Protein AF-A0A497J082-F1 (afdb_monomer)

Radius of gyration: 21.24 Å; Cα contacts (8 Å, |Δi|>4): 71; chains: 1; bounding box: 39×27×69 Å

Secondary structure (DSSP, 8-state):
----PPP---HHHHHHHHHHHHHHHHHHHHHHHHHHHHHHHIIIIISTT-SEEE-TTSS-EEEHHHHHHHHHHHHHHHHHHHHHHHH-

Nearest PDB structures (foldseek):
  3aei-assembly1_A  TM=5.701E-01  e=1.820E+00  Thermococcus sp. JCM 11816
  6nr8-assembly1_2  TM=6.071E-01  e=4.457E+00  Homo sapiens
  2zdi-assembly1_B-2  TM=5.678E-01  e=3.678E+00  Pyrococcus horikoshii
  6nr8-assembly1_6  TM=4.901E-01  e=9.008E+00  Homo sapiens

Sequence (88 aa):
MIEMRKPFIPLSFLKINIGAKRDFLIGFAVALILLGAGGFWDLAVIKQDWELYPLPFELVLLPRYIAGDLFFLLIVVGMFILLWVRTK

Solvent-accessible surface area (backbone atoms only — not comparable to full-atom values): 5010 Å² total; per-residue (Å²): 134,85,83,78,76,75,85,82,75,59,69,66,63,58,53,52,56,54,51,53,53,52,55,48,51,47,53,51,18,52,51,31,30,51,52,11,52,50,49,43,46,40,47,67,66,77,42,60,87,46,65,58,41,73,54,98,88,61,101,52,70,34,50,38,69,59,52,48,52,51,22,50,47,31,29,54,51,13,52,49,47,47,55,51,61,73,75,106

pLDDT: mean 82.48, std 13.79, range [44.97, 97.44]

Foldseek 3Di:
DDPPDDPDDDVVVVVVVVVVVLVVLLVQLVVLQCQLVVLVCCCVPVVVPDQWDDDPPDDDTDGSVVSNVSSVVSNVVSVVSVVVSVVD

Mean predicted aligned error: 9.68 Å

Structure (mmCIF, N/CA/C/O backbone):
data_AF-A0A497J082-F1
#
_entry.id   AF-A0A497J082-F1
#
loop_
_atom_site.group_PDB
_atom_site.id
_atom_site.type_symbol
_atom_site.label_atom_id
_atom_site.label_alt_id
_atom_site.label_comp_id
_atom_site.label_asym_id
_atom_site.label_entity_id
_atom_site.label_seq_id
_atom_site.pdbx_PDB_ins_code
_atom_site.Cartn_x
_atom_site.Cartn_y
_atom_site.Cartn_z
_atom_site.occupancy
_atom_site.B_iso_or_equiv
_atom_site.auth_seq_id
_atom_site.auth_comp_id
_atom_site.auth_asym_id
_atom_site.auth_atom_id
_atom_site.pdbx_PDB_model_num
ATOM 1 N N . MET A 1 1 ? -22.932 -19.739 52.887 1.00 44.97 1 MET A N 1
ATOM 2 C CA . MET A 1 1 ? -23.052 -19.527 51.428 1.00 44.97 1 MET A CA 1
ATOM 3 C C . MET A 1 1 ? -22.218 -18.313 51.071 1.00 44.97 1 MET A C 1
ATOM 5 O O . MET A 1 1 ? -22.479 -17.254 51.621 1.00 44.97 1 MET A O 1
ATOM 9 N N . ILE A 1 2 ? -21.180 -18.471 50.248 1.00 55.28 2 ILE A N 1
ATOM 10 C CA . ILE A 1 2 ? -20.368 -17.343 49.772 1.00 55.28 2 ILE A CA 1
ATOM 11 C C . ILE A 1 2 ? -20.988 -16.895 48.449 1.00 55.28 2 ILE A C 1
ATOM 13 O O . ILE A 1 2 ? -20.937 -17.634 47.467 1.00 55.28 2 ILE A O 1
ATOM 17 N N . GLU A 1 3 ? -21.616 -15.720 48.431 1.00 54.34 3 GLU A N 1
ATOM 18 C CA . GLU A 1 3 ? -22.056 -15.085 47.189 1.00 54.34 3 GLU A CA 1
ATOM 19 C C . GLU A 1 3 ? -20.822 -14.703 46.363 1.00 54.34 3 GLU A C 1
ATOM 21 O O . GLU A 1 3 ? -20.108 -13.747 46.669 1.00 54.34 3 GLU A O 1
ATOM 26 N N . MET A 1 4 ? -20.555 -15.456 45.296 1.00 54.44 4 MET A N 1
ATOM 27 C CA . MET A 1 4 ? -19.608 -15.030 44.272 1.00 54.44 4 MET A CA 1
ATOM 28 C C . MET A 1 4 ? -20.215 -13.839 43.523 1.00 54.44 4 MET A C 1
ATOM 30 O O . MET A 1 4 ? -21.053 -14.006 42.634 1.00 54.44 4 MET A O 1
ATOM 34 N N . ARG A 1 5 ? -19.798 -12.616 43.876 1.00 63.09 5 ARG A N 1
ATOM 35 C CA . ARG A 1 5 ? -20.082 -11.429 43.061 1.00 63.09 5 ARG A CA 1
ATOM 36 C C . ARG A 1 5 ? -19.499 -11.645 41.664 1.00 63.09 5 ARG A C 1
ATOM 38 O O . ARG A 1 5 ? -18.289 -11.801 41.515 1.00 63.09 5 ARG A O 1
ATOM 45 N N . LYS A 1 6 ? -20.359 -11.641 40.639 1.00 64.62 6 LYS A N 1
ATOM 46 C CA . LYS A 1 6 ? -19.928 -11.625 39.234 1.00 64.62 6 LYS A CA 1
ATOM 47 C C . LYS A 1 6 ? -18.990 -10.428 39.018 1.00 64.62 6 LYS A C 1
ATOM 49 O O . LYS A 1 6 ? -19.319 -9.338 39.493 1.00 64.62 6 LYS A O 1
ATOM 54 N N . PRO A 1 7 ? -17.857 -10.592 38.314 1.00 64.19 7 PRO A N 1
ATOM 55 C CA . PRO A 1 7 ? -16.979 -9.470 38.013 1.00 64.19 7 PRO A CA 1
ATOM 56 C C . PRO A 1 7 ? -17.753 -8.443 37.179 1.00 64.19 7 PRO A C 1
ATOM 58 O O . PRO A 1 7 ? -18.216 -8.735 36.075 1.00 64.19 7 PRO A O 1
ATOM 61 N N . PHE A 1 8 ? -17.936 -7.247 37.736 1.00 68.19 8 PHE A N 1
ATOM 62 C CA . PHE A 1 8 ? -18.579 -6.135 37.047 1.00 68.19 8 PHE A CA 1
ATOM 63 C C . PHE A 1 8 ? -17.546 -5.488 36.126 1.00 68.19 8 PHE A C 1
ATOM 65 O O . PHE A 1 8 ?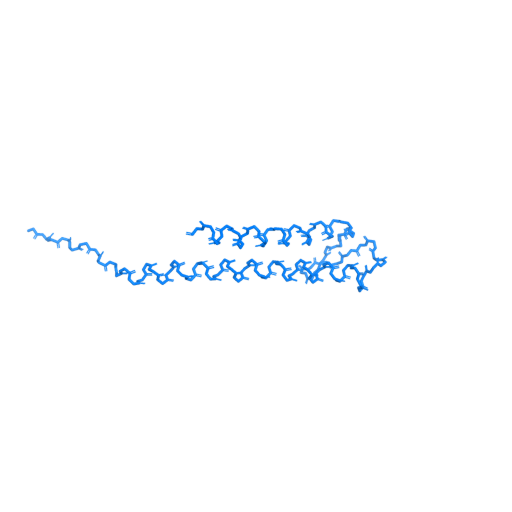 -16.704 -4.710 36.569 1.00 68.19 8 PHE A O 1
ATOM 72 N N . ILE A 1 9 ? -17.578 -5.846 34.844 1.00 67.19 9 ILE A N 1
ATOM 73 C CA . ILE A 1 9 ? -16.773 -5.171 33.826 1.00 67.19 9 ILE A CA 1
ATOM 74 C C . ILE A 1 9 ? -17.522 -3.887 33.446 1.00 67.19 9 ILE A C 1
ATOM 76 O O . ILE A 1 9 ? -18.648 -3.972 32.950 1.00 67.19 9 ILE A O 1
ATOM 80 N N . PRO A 1 10 ? -16.945 -2.694 33.666 1.00 68.31 10 PRO A N 1
ATOM 81 C CA . PRO A 1 10 ? -17.623 -1.454 33.333 1.00 68.31 10 PRO A CA 1
ATOM 82 C C . PRO A 1 10 ? -17.804 -1.340 31.812 1.00 68.31 10 PRO A C 1
ATOM 84 O O . PRO A 1 10 ? -16.859 -1.489 31.038 1.00 68.31 10 PRO A O 1
ATOM 87 N N . LEU A 1 11 ? -19.029 -1.032 31.377 1.00 63.88 11 LEU A N 1
ATOM 88 C CA . LEU A 1 11 ? -19.407 -0.847 29.965 1.00 63.88 11 LEU A CA 1
ATOM 89 C C . LEU A 1 11 ? -18.537 0.190 29.224 1.00 63.88 11 LEU A C 1
ATOM 91 O O . LEU A 1 11 ? -18.411 0.130 28.000 1.00 63.88 11 LEU A O 1
ATOM 95 N N . SER A 1 12 ? -17.906 1.116 29.952 1.00 62.03 12 SER A N 1
ATOM 96 C CA . SER A 1 12 ? -16.932 2.074 29.416 1.00 62.03 12 SER A CA 1
ATOM 97 C C . SER A 1 12 ? -15.684 1.390 28.850 1.00 62.03 12 SER A C 1
ATOM 99 O O . SER A 1 12 ? -15.248 1.748 27.759 1.00 62.03 12 SER A O 1
ATOM 101 N N . PHE A 1 13 ? -15.158 0.359 29.519 1.00 60.44 13 PHE A N 1
ATOM 102 C CA . PHE A 1 13 ? -14.009 -0.417 29.039 1.00 60.44 13 PHE A CA 1
ATOM 103 C C . PHE A 1 13 ? -14.330 -1.162 27.739 1.00 60.44 13 PHE A C 1
ATOM 105 O O . PHE A 1 13 ? -13.500 -1.219 26.830 1.00 60.44 13 PHE A O 1
ATOM 112 N N . LEU A 1 14 ? -15.555 -1.685 27.617 1.00 59.88 14 LEU A N 1
ATOM 113 C CA . LEU A 1 14 ? -16.010 -2.350 26.395 1.00 59.88 14 LEU A CA 1
ATOM 114 C C . LEU A 1 14 ? -16.115 -1.359 25.221 1.00 59.88 14 LEU A C 1
ATOM 116 O O . LEU A 1 14 ? -15.642 -1.658 24.126 1.00 59.88 14 LEU A O 1
ATOM 120 N N . LYS A 1 15 ? -16.679 -0.163 25.452 1.00 60.28 15 LYS A N 1
ATOM 121 C CA . LYS A 1 15 ? -16.807 0.891 24.427 1.00 60.28 15 LYS A CA 1
ATOM 122 C C . LYS A 1 15 ? -15.457 1.423 23.938 1.00 60.28 15 LYS A C 1
ATOM 124 O O . LYS A 1 15 ? -15.299 1.618 22.736 1.00 60.28 15 LYS A O 1
ATOM 129 N N . ILE A 1 16 ? -14.489 1.616 24.837 1.00 63.19 16 ILE A N 1
ATOM 130 C CA . ILE A 1 16 ? -13.138 2.091 24.485 1.00 63.19 16 ILE A CA 1
ATOM 131 C C . ILE A 1 16 ? -12.439 1.091 23.554 1.00 63.19 16 ILE A C 1
ATOM 133 O O . ILE A 1 16 ? -11.872 1.476 22.534 1.00 63.19 16 ILE A O 1
ATOM 137 N N . ASN A 1 17 ? -12.537 -0.204 23.861 1.00 64.75 17 ASN A N 1
ATOM 138 C CA . ASN A 1 17 ? -11.879 -1.252 23.083 1.00 64.75 17 ASN A CA 1
ATOM 139 C C . ASN A 1 17 ? -12.508 -1.422 21.682 1.00 64.75 17 ASN A C 1
ATOM 141 O O . ASN A 1 17 ? -11.816 -1.720 20.714 1.00 64.75 17 ASN A O 1
ATOM 145 N N . ILE A 1 18 ? -13.818 -1.183 21.545 1.00 68.50 18 ILE A N 1
ATOM 146 C CA . ILE A 1 18 ? -14.513 -1.210 20.246 1.00 68.50 18 ILE A CA 1
ATOM 147 C C . ILE A 1 18 ? -14.131 0.003 19.382 1.00 68.50 18 ILE A C 1
ATOM 149 O O . ILE A 1 18 ? -13.852 -0.168 18.196 1.00 68.50 18 ILE A O 1
ATOM 153 N N . GLY A 1 19 ? -14.064 1.204 19.971 1.00 72.94 19 GLY A N 1
ATOM 154 C CA . GLY A 1 19 ? -13.623 2.416 19.270 1.00 72.94 19 GLY A CA 1
ATOM 155 C C . GLY A 1 19 ? -12.184 2.304 18.759 1.00 72.94 19 GLY A C 1
ATOM 156 O O . GLY A 1 19 ? -11.935 2.498 17.572 1.00 72.94 19 GLY A O 1
ATOM 157 N N . ALA A 1 20 ? -11.261 1.853 19.615 1.00 79.94 20 ALA A N 1
ATOM 158 C CA . ALA A 1 20 ? -9.852 1.678 19.256 1.00 79.94 20 ALA A CA 1
ATOM 159 C C . ALA A 1 20 ? -9.641 0.677 18.104 1.00 79.94 20 ALA A C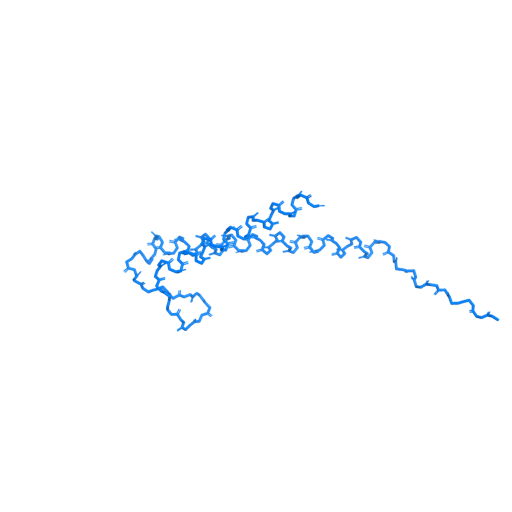 1
ATOM 161 O O . ALA A 1 20 ? -8.813 0.910 17.226 1.00 79.94 20 ALA A O 1
ATOM 162 N N . LYS A 1 21 ? -10.413 -0.419 18.063 1.00 82.12 21 LYS A N 1
ATOM 163 C CA . LYS A 1 21 ? -10.360 -1.395 16.958 1.00 82.12 21 LYS A CA 1
ATOM 164 C C . LYS A 1 21 ? -10.818 -0.795 15.633 1.00 82.12 21 LYS A C 1
ATOM 166 O O . LYS A 1 21 ? -10.225 -1.088 14.597 1.00 82.12 21 LYS A O 1
ATOM 171 N N . ARG A 1 22 ? -11.863 0.035 15.662 1.00 86.38 22 ARG A N 1
ATOM 172 C CA . ARG A 1 22 ? -12.366 0.719 14.467 1.00 86.38 22 ARG A CA 1
ATOM 173 C C . ARG A 1 22 ? -11.334 1.705 13.931 1.00 86.38 22 ARG A C 1
ATOM 175 O O . ARG A 1 22 ? -11.028 1.677 12.744 1.00 86.38 22 ARG A O 1
ATOM 182 N N . ASP A 1 23 ? -10.776 2.530 14.807 1.00 88.88 23 ASP A N 1
ATOM 183 C CA . ASP A 1 23 ? -9.826 3.568 14.412 1.00 88.88 23 ASP A CA 1
ATOM 184 C C . ASP A 1 23 ? -8.499 2.953 13.929 1.00 88.88 23 ASP A C 1
ATOM 186 O O . ASP A 1 23 ? -7.926 3.420 12.944 1.00 88.88 23 ASP A O 1
ATOM 190 N N . PHE A 1 24 ? -8.072 1.832 14.524 1.00 91.75 24 PHE A N 1
ATOM 191 C CA . PHE A 1 24 ? -6.959 1.028 14.013 1.00 91.75 24 PHE A CA 1
ATOM 192 C C . PHE A 1 24 ? -7.227 0.491 12.600 1.00 91.75 24 PHE A C 1
ATOM 194 O O . PHE A 1 24 ? -6.368 0.622 11.733 1.00 91.75 24 PHE A O 1
ATOM 201 N N . LEU A 1 25 ? -8.411 -0.081 12.341 1.00 92.81 25 LEU A N 1
ATOM 202 C CA . LEU A 1 25 ? -8.769 -0.594 11.011 1.00 92.81 25 LEU A CA 1
ATOM 203 C C . LEU A 1 25 ? -8.786 0.510 9.952 1.00 92.81 25 LEU A C 1
ATOM 205 O O . LEU A 1 25 ? -8.331 0.285 8.834 1.00 92.81 25 LEU A O 1
ATOM 209 N N . ILE A 1 26 ? -9.272 1.701 10.308 1.00 94.75 26 ILE A N 1
ATOM 210 C CA . ILE A 1 26 ? -9.242 2.870 9.423 1.00 94.75 26 ILE A CA 1
ATOM 211 C C . ILE A 1 26 ?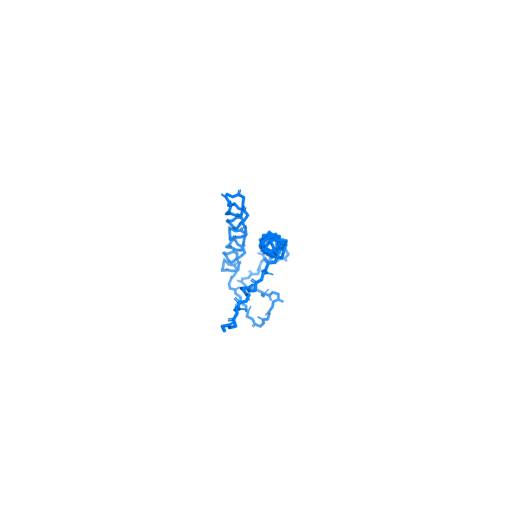 -7.792 3.275 9.139 1.00 94.75 26 ILE A C 1
ATOM 213 O O . ILE A 1 26 ? -7.422 3.419 7.977 1.00 94.75 26 ILE A O 1
ATOM 217 N N . GLY A 1 27 ? -6.960 3.412 10.176 1.00 93.56 27 GLY A N 1
ATOM 218 C CA . GLY A 1 27 ? -5.546 3.759 10.016 1.00 93.56 27 GLY A CA 1
ATOM 219 C C . GLY A 1 27 ? -4.783 2.741 9.164 1.00 93.56 27 GLY A C 1
ATOM 220 O O . GLY A 1 27 ? -4.049 3.121 8.253 1.00 93.56 27 GLY A O 1
ATOM 221 N N . PHE A 1 28 ? -5.017 1.449 9.397 1.00 95.19 28 PHE A N 1
ATOM 222 C CA . PHE A 1 28 ? -4.443 0.365 8.604 1.00 95.19 28 PHE A CA 1
ATOM 223 C C . PHE A 1 28 ? -4.889 0.432 7.138 1.00 95.19 28 PHE A C 1
ATOM 225 O O . PHE A 1 28 ? -4.058 0.354 6.237 1.00 95.19 28 PHE A O 1
ATOM 232 N N . ALA A 1 29 ? -6.180 0.653 6.885 1.00 96.38 29 ALA A N 1
ATOM 233 C CA . ALA A 1 29 ? -6.708 0.781 5.532 1.00 96.38 29 ALA A CA 1
ATOM 234 C C . ALA A 1 29 ? -6.111 1.974 4.772 1.00 96.38 29 ALA A C 1
ATOM 236 O O . ALA A 1 29 ? -5.745 1.843 3.604 1.00 96.38 29 ALA A O 1
ATOM 237 N N . VAL A 1 30 ? -5.961 3.121 5.441 1.00 97.00 30 VAL A N 1
ATOM 238 C CA . VAL A 1 30 ? -5.300 4.302 4.869 1.00 97.00 30 VAL A CA 1
ATOM 239 C C . VAL A 1 30 ? -3.832 4.004 4.559 1.00 97.00 30 VAL A C 1
ATOM 241 O O . VAL A 1 30 ? -3.367 4.349 3.475 1.00 97.00 30 VAL A O 1
ATOM 244 N N . ALA A 1 31 ? -3.114 3.317 5.452 1.00 95.88 31 ALA A N 1
ATOM 245 C CA . ALA A 1 31 ? -1.726 2.928 5.213 1.00 95.88 31 ALA A CA 1
ATOM 246 C C . ALA A 1 31 ? -1.579 2.026 3.975 1.00 95.88 31 ALA A C 1
ATOM 248 O O . ALA A 1 31 ? -0.682 2.257 3.167 1.00 95.88 31 ALA A O 1
ATOM 249 N N . LEU A 1 32 ? -2.482 1.056 3.777 1.00 96.19 32 LEU A N 1
ATOM 250 C CA . LEU A 1 32 ? -2.492 0.203 2.581 1.00 96.19 32 LEU A CA 1
ATOM 251 C C . LEU A 1 32 ? -2.710 1.009 1.294 1.00 96.19 32 LEU A C 1
ATOM 253 O O . LEU A 1 32 ? -1.995 0.802 0.314 1.00 96.19 32 LEU A O 1
ATOM 257 N N . ILE A 1 33 ? -3.664 1.945 1.304 1.00 97.12 33 ILE A N 1
ATOM 258 C CA . ILE A 1 33 ? -3.952 2.801 0.145 1.00 97.12 33 ILE A CA 1
ATOM 259 C C . ILE A 1 33 ? -2.747 3.683 -0.181 1.00 97.12 33 ILE A C 1
ATOM 261 O O . ILE A 1 33 ? -2.358 3.766 -1.342 1.00 97.12 33 ILE A O 1
ATOM 265 N N . LEU A 1 34 ? -2.138 4.318 0.824 1.00 96.25 34 LEU A N 1
ATOM 266 C CA . LEU A 1 34 ? -0.966 5.172 0.621 1.00 96.25 34 LEU A CA 1
ATOM 267 C C . LEU A 1 34 ? 0.244 4.371 0.133 1.00 96.25 34 L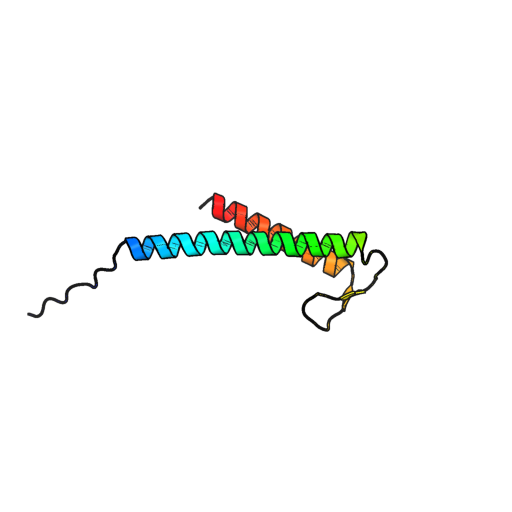EU A C 1
ATOM 269 O O . LEU A 1 34 ? 0.939 4.825 -0.773 1.00 96.2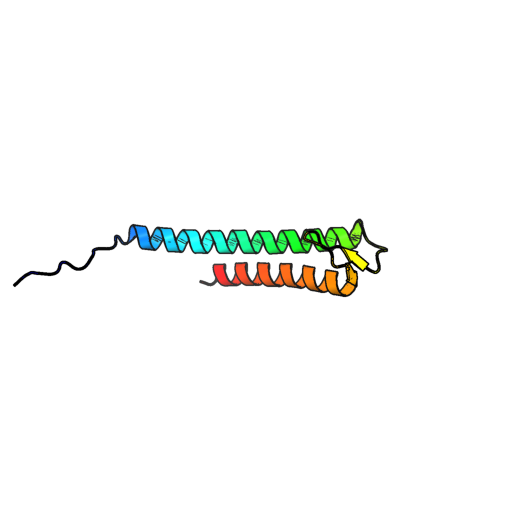5 34 LEU A O 1
ATOM 273 N N . LEU A 1 35 ? 0.471 3.174 0.682 1.00 93.62 35 LEU A N 1
ATOM 274 C CA . LEU A 1 35 ? 1.553 2.295 0.245 1.00 93.62 35 LEU A CA 1
ATOM 275 C C . LEU A 1 35 ? 1.348 1.832 -1.203 1.00 93.62 35 LEU A C 1
ATOM 277 O O . LEU A 1 35 ? 2.280 1.895 -1.999 1.00 93.62 35 LEU A O 1
ATOM 281 N N . GLY A 1 36 ? 0.133 1.411 -1.562 1.00 93.88 36 GLY A N 1
ATOM 282 C CA . GLY A 1 36 ? -0.186 1.004 -2.928 1.00 93.88 36 GLY A CA 1
ATOM 283 C C . GLY A 1 36 ? -0.120 2.168 -3.921 1.00 93.88 36 GLY A C 1
ATOM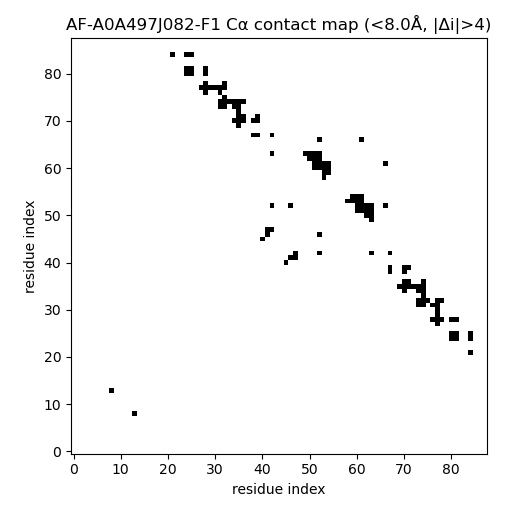 284 O O . GLY A 1 36 ? 0.492 2.041 -4.976 1.00 93.88 36 GLY A O 1
ATOM 285 N N . ALA A 1 37 ? -0.669 3.336 -3.578 1.00 94.31 37 ALA A N 1
ATOM 286 C CA . ALA A 1 37 ? -0.604 4.520 -4.437 1.00 94.31 37 ALA A CA 1
ATOM 287 C C . ALA A 1 37 ? 0.839 5.021 -4.616 1.00 94.31 37 ALA A C 1
ATOM 289 O O . ALA A 1 37 ? 1.243 5.351 -5.730 1.00 94.31 37 ALA A O 1
ATOM 290 N N . GLY A 1 38 ? 1.629 5.028 -3.538 1.00 92.44 38 GLY A N 1
ATOM 291 C CA . GLY A 1 38 ? 3.050 5.370 -3.579 1.00 92.44 38 GLY A CA 1
ATOM 292 C C . GLY A 1 38 ? 3.863 4.385 -4.419 1.00 92.44 38 GLY A C 1
ATOM 293 O O . GLY A 1 38 ? 4.670 4.810 -5.243 1.00 92.44 38 GLY A O 1
ATOM 294 N N . GLY A 1 39 ? 3.605 3.083 -4.278 1.00 89.69 39 GLY A N 1
ATOM 295 C CA . GLY A 1 39 ? 4.233 2.047 -5.099 1.00 89.69 39 GLY A CA 1
ATOM 296 C C . GLY A 1 39 ? 3.886 2.169 -6.584 1.00 89.69 39 GLY A C 1
ATOM 297 O O . GLY A 1 39 ? 4.764 2.073 -7.441 1.00 89.69 39 GLY A O 1
ATOM 298 N N . PHE A 1 40 ? 2.626 2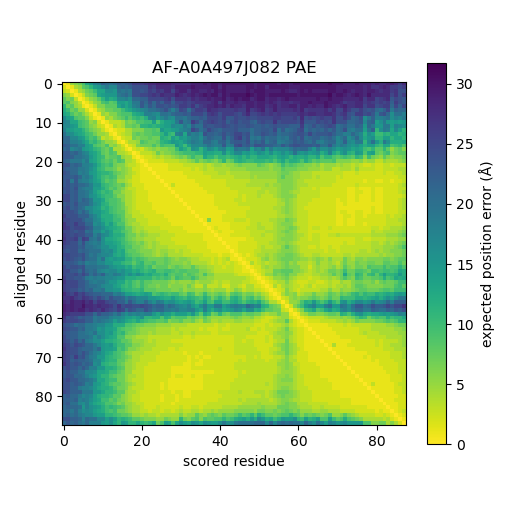.478 -6.903 1.00 90.12 40 PHE A N 1
ATOM 299 C CA . PHE A 1 40 ? 2.212 2.768 -8.274 1.00 90.12 40 PHE A CA 1
ATOM 300 C C . PHE A 1 40 ? 2.888 4.002 -8.848 1.00 90.12 40 PHE A C 1
ATOM 302 O O . PHE A 1 40 ? 3.346 3.959 -9.985 1.00 90.12 40 PHE A O 1
ATOM 309 N N . TRP A 1 41 ? 2.955 5.089 -8.081 1.00 90.38 41 TRP A N 1
ATOM 310 C CA . TRP A 1 41 ? 3.656 6.298 -8.499 1.00 90.38 41 TRP A CA 1
ATOM 311 C C . TRP A 1 41 ? 5.131 6.009 -8.786 1.00 90.38 41 TRP A C 1
ATOM 313 O O . TRP A 1 41 ? 5.655 6.411 -9.822 1.00 90.38 41 TRP A O 1
ATOM 323 N N . ASP A 1 42 ? 5.793 5.252 -7.913 1.00 88.81 42 ASP A N 1
ATOM 324 C CA . ASP A 1 42 ? 7.188 4.863 -8.101 1.00 88.81 42 ASP A CA 1
ATOM 325 C C . ASP A 1 42 ? 7.367 4.002 -9.367 1.00 88.81 42 ASP A C 1
ATOM 327 O O . ASP A 1 42 ? 8.260 4.277 -10.164 1.00 88.81 42 ASP A O 1
ATOM 331 N N . LEU A 1 43 ? 6.466 3.050 -9.642 1.00 88.12 43 LEU A N 1
ATOM 332 C CA . LEU A 1 43 ? 6.449 2.268 -10.890 1.00 88.12 43 LEU A CA 1
ATOM 333 C C . LEU A 1 43 ? 6.111 3.075 -12.150 1.00 88.12 43 LEU A C 1
ATOM 335 O O . LEU A 1 43 ? 6.533 2.723 -13.258 1.00 88.12 43 LEU A O 1
ATOM 339 N N . ALA A 1 44 ? 5.285 4.104 -11.998 1.00 87.19 44 ALA A N 1
ATOM 340 C CA . ALA A 1 44 ? 4.756 4.893 -13.096 1.00 87.19 44 ALA A CA 1
ATOM 341 C C . ALA A 1 44 ? 5.605 6.119 -13.410 1.00 87.19 44 ALA A C 1
ATOM 343 O O . ALA A 1 44 ? 5.422 6.664 -14.489 1.00 87.19 44 ALA A O 1
ATOM 344 N N . VAL A 1 45 ? 6.489 6.567 -12.513 1.00 87.38 45 VAL A N 1
ATOM 345 C CA . VAL A 1 45 ? 7.247 7.821 -12.675 1.00 87.38 45 VAL A CA 1
ATOM 346 C C . VAL A 1 45 ? 8.740 7.638 -12.430 1.00 87.38 45 VAL A C 1
ATOM 348 O O . VAL A 1 45 ? 9.544 8.123 -13.216 1.00 87.38 45 VAL A O 1
ATOM 351 N N . ILE A 1 46 ? 9.132 6.939 -11.366 1.00 83.81 46 ILE A N 1
ATOM 352 C CA . ILE A 1 46 ? 10.542 6.866 -10.951 1.00 83.81 46 ILE A CA 1
ATOM 353 C C . ILE A 1 46 ? 11.249 5.670 -11.608 1.00 83.81 46 ILE A C 1
ATOM 355 O O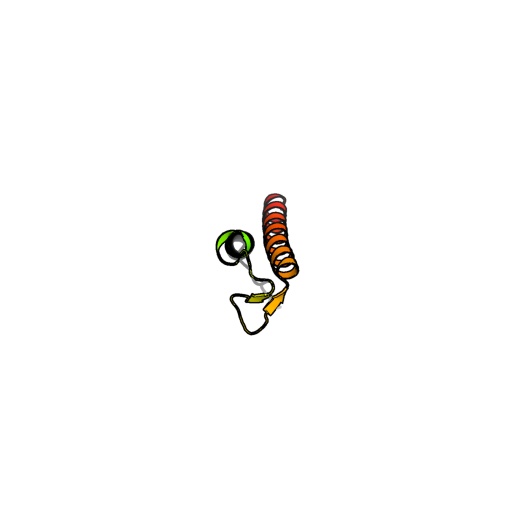 . ILE A 1 46 ? 12.395 5.777 -12.033 1.00 83.81 46 ILE A O 1
ATOM 359 N N . LYS A 1 47 ? 10.563 4.527 -11.711 1.00 84.75 47 LYS A N 1
ATOM 360 C CA . LYS A 1 47 ? 11.084 3.243 -12.209 1.00 84.75 47 LYS A CA 1
ATOM 361 C C . LYS A 1 47 ? 10.332 2.771 -13.457 1.00 84.75 47 L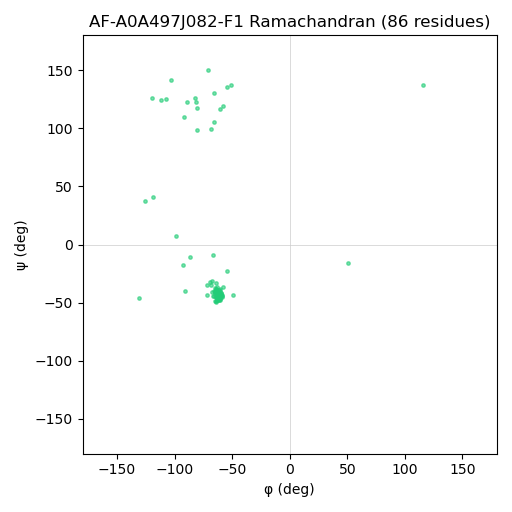YS A C 1
ATOM 363 O O . LYS A 1 47 ? 10.021 1.591 -13.604 1.00 84.75 47 LYS A O 1
ATOM 368 N N . GLN A 1 48 ? 10.025 3.710 -14.353 1.00 80.94 48 GLN A N 1
ATOM 369 C CA . GLN A 1 48 ? 9.227 3.472 -15.561 1.00 80.94 48 GLN A CA 1
ATOM 370 C C . GLN A 1 48 ? 9.814 2.406 -16.490 1.00 80.94 48 GLN A C 1
ATOM 372 O O . GLN A 1 48 ? 9.052 1.635 -17.065 1.00 80.94 48 GLN A O 1
ATOM 377 N N . ASP A 1 49 ? 11.137 2.338 -16.613 1.00 85.94 49 ASP A N 1
ATOM 378 C CA . ASP A 1 49 ? 11.812 1.428 -17.550 1.00 85.94 49 ASP A CA 1
ATOM 379 C C . ASP A 1 49 ? 12.322 0.144 -16.882 1.00 85.94 49 ASP A C 1
ATOM 381 O O . ASP A 1 49 ? 13.050 -0.641 -17.484 1.00 85.94 49 ASP A O 1
ATOM 385 N N . TRP A 1 50 ? 11.974 -0.081 -15.612 1.00 84.19 50 TRP A N 1
ATOM 386 C CA . TRP A 1 50 ? 12.469 -1.234 -14.868 1.00 84.19 50 TRP A CA 1
ATOM 387 C C . TRP A 1 50 ? 11.636 -2.469 -15.212 1.00 84.19 50 TRP A C 1
ATOM 389 O O . TRP A 1 50 ? 10.425 -2.492 -14.996 1.00 84.19 50 TRP A O 1
ATOM 399 N N . GLU A 1 51 ? 12.282 -3.526 -15.703 1.00 83.75 51 GLU A N 1
ATOM 400 C CA . GLU A 1 51 ? 11.634 -4.835 -15.884 1.00 83.75 51 GLU A CA 1
ATOM 401 C C . GLU A 1 51 ? 11.383 -5.533 -14.541 1.00 83.75 51 GLU A C 1
ATOM 403 O O . GLU A 1 51 ? 10.370 -6.211 -14.348 1.00 83.75 51 GLU A O 1
ATOM 408 N N . LEU A 1 52 ? 12.305 -5.323 -13.599 1.00 85.31 52 LEU A N 1
ATOM 409 C CA . LEU A 1 52 ? 12.299 -5.876 -12.255 1.00 85.31 52 LEU A CA 1
ATOM 410 C C . LEU A 1 52 ? 12.262 -4.745 -11.233 1.00 85.31 52 LEU A C 1
ATOM 412 O O . LEU A 1 52 ? 13.113 -3.864 -11.251 1.00 85.31 52 LEU A O 1
ATOM 416 N N . TYR A 1 53 ? 11.300 -4.788 -10.323 1.00 82.94 53 TYR A N 1
ATOM 417 C CA . TYR A 1 53 ? 11.055 -3.782 -9.304 1.00 82.94 53 TYR A CA 1
ATOM 418 C C . TYR A 1 53 ? 11.461 -4.296 -7.909 1.00 82.94 53 TYR A C 1
ATOM 420 O O . TYR A 1 53 ? 10.969 -5.349 -7.486 1.00 82.94 53 TYR A O 1
ATOM 428 N N . PRO A 1 54 ? 12.330 -3.580 -7.169 1.00 83.50 54 PRO A N 1
ATOM 429 C CA . PRO A 1 54 ? 12.680 -3.923 -5.795 1.00 83.50 54 PRO A CA 1
ATOM 430 C C . PRO A 1 54 ? 11.619 -3.402 -4.824 1.00 83.50 54 PRO A C 1
ATOM 432 O O . PRO A 1 54 ? 11.322 -2.207 -4.793 1.00 83.50 54 PRO A O 1
ATOM 435 N N . LEU A 1 55 ? 11.074 -4.284 -3.990 1.00 77.75 55 LEU A N 1
ATOM 436 C CA . LEU A 1 55 ? 10.176 -3.862 -2.917 1.00 77.75 55 LEU A CA 1
ATOM 437 C C . LEU A 1 55 ? 10.935 -3.124 -1.795 1.00 77.75 55 LEU A C 1
ATOM 439 O O . LEU A 1 55 ? 12.094 -3.442 -1.521 1.00 77.75 55 LEU A O 1
ATOM 443 N N . PRO A 1 56 ? 10.274 -2.187 -1.087 1.00 65.25 56 PRO A N 1
ATOM 444 C CA . PRO A 1 56 ? 10.893 -1.405 -0.012 1.00 65.25 56 PRO A CA 1
ATOM 445 C C . PRO A 1 56 ? 11.293 -2.216 1.238 1.00 65.25 56 PRO A C 1
ATOM 447 O O . PRO A 1 56 ? 11.974 -1.667 2.099 1.00 65.25 56 PRO A O 1
ATOM 450 N N . PHE A 1 57 ? 10.905 -3.496 1.351 1.00 62.78 57 PHE A N 1
ATOM 451 C CA . PHE A 1 57 ? 11.110 -4.335 2.547 1.00 62.78 57 PHE A CA 1
ATOM 452 C C . PHE A 1 57 ? 11.844 -5.668 2.281 1.00 62.78 57 PHE A C 1
ATOM 454 O O . PHE A 1 57 ? 11.520 -6.657 2.923 1.00 62.78 57 PHE A O 1
ATOM 461 N N . GLU A 1 58 ? 12.836 -5.678 1.379 1.00 58.19 58 GLU A N 1
ATOM 462 C CA . GLU A 1 58 ? 13.933 -6.676 1.251 1.00 58.19 58 GLU A CA 1
ATOM 463 C C . GLU A 1 58 ? 13.993 -7.539 -0.030 1.00 58.19 58 GLU A C 1
ATOM 465 O O . GLU A 1 58 ? 12.999 -8.086 -0.501 1.00 58.19 58 GLU A O 1
ATOM 470 N N . LEU A 1 59 ? 15.247 -7.675 -0.510 1.00 60.53 59 LEU A N 1
ATOM 471 C CA . LEU A 1 59 ? 15.949 -8.754 -1.247 1.00 60.53 59 LEU A CA 1
ATOM 472 C C . LEU A 1 59 ? 15.343 -9.377 -2.514 1.00 60.53 59 LEU A C 1
ATOM 474 O O . LEU A 1 59 ? 16.076 -10.024 -3.264 1.00 60.53 59 LEU A O 1
ATOM 478 N N . VAL A 1 60 ? 14.055 -9.193 -2.780 1.00 67.56 60 VAL A N 1
ATOM 479 C CA . VAL A 1 60 ? 13.351 -9.846 -3.883 1.00 67.56 60 VAL A CA 1
ATOM 480 C C . VAL A 1 60 ? 12.965 -8.816 -4.933 1.00 67.56 60 VAL A C 1
ATOM 482 O O . VAL A 1 60 ? 12.286 -7.823 -4.669 1.00 67.56 60 VAL A O 1
ATOM 485 N N . LEU A 1 61 ? 13.418 -9.088 -6.150 1.00 82.94 61 LEU A N 1
ATOM 486 C CA . LEU A 1 61 ? 13.037 -8.365 -7.347 1.00 82.94 61 LEU A CA 1
ATOM 487 C C . LEU A 1 61 ? 11.797 -9.029 -7.937 1.00 82.94 61 LEU A C 1
ATOM 489 O O . LEU A 1 61 ? 11.814 -10.221 -8.246 1.00 82.94 61 LEU A O 1
ATOM 493 N N . LEU A 1 62 ? 10.725 -8.261 -8.095 1.00 85.69 62 LEU A N 1
ATOM 494 C CA . LEU A 1 62 ? 9.500 -8.735 -8.730 1.00 85.69 62 LEU A CA 1
ATOM 495 C C . LEU A 1 62 ? 9.412 -8.199 -10.155 1.00 85.69 62 LEU A C 1
ATOM 497 O O . LEU A 1 62 ? 9.731 -7.033 -10.376 1.00 85.69 62 LEU A O 1
ATOM 501 N N . PRO A 1 63 ? 8.921 -8.987 -11.122 1.00 89.81 63 PRO A N 1
ATOM 502 C CA . PRO A 1 63 ? 8.519 -8.445 -12.409 1.00 89.81 63 PRO A CA 1
ATOM 503 C C . PRO A 1 63 ? 7.570 -7.261 -12.223 1.00 89.81 63 PRO A C 1
ATOM 505 O O . PRO A 1 63 ? 6.649 -7.311 -11.403 1.00 89.81 63 PRO A O 1
ATOM 508 N N . ARG A 1 64 ? 7.782 -6.199 -13.001 1.00 88.31 64 ARG A N 1
ATOM 509 C CA . ARG A 1 64 ? 7.044 -4.934 -12.891 1.00 88.31 64 ARG A CA 1
ATOM 510 C C . ARG A 1 64 ? 5.527 -5.104 -12.847 1.00 88.31 64 ARG A C 1
ATOM 512 O O . ARG A 1 64 ? 4.868 -4.449 -12.045 1.00 88.31 64 ARG A O 1
ATOM 519 N N . TYR A 1 65 ? 4.978 -5.972 -13.693 1.00 87.94 65 TYR A N 1
ATOM 520 C CA . TYR A 1 65 ? 3.536 -6.211 -13.737 1.00 87.94 65 TYR A CA 1
ATOM 521 C C . TYR A 1 65 ? 3.022 -6.840 -12.431 1.00 87.94 65 TYR A C 1
ATOM 523 O O . TYR A 1 65 ? 1.992 -6.413 -11.927 1.00 87.94 65 TYR A O 1
ATOM 531 N N . ILE A 1 66 ? 3.791 -7.748 -11.815 1.00 90.75 66 ILE A N 1
ATOM 532 C CA . ILE A 1 66 ? 3.447 -8.361 -10.522 1.00 90.75 66 ILE A CA 1
ATOM 533 C C . ILE A 1 66 ? 3.510 -7.325 -9.397 1.00 90.75 66 ILE A C 1
ATOM 535 O O . ILE A 1 66 ? 2.643 -7.297 -8.527 1.00 90.75 66 ILE A O 1
ATOM 539 N N . ALA A 1 67 ? 4.518 -6.448 -9.413 1.00 90.19 67 ALA A N 1
ATOM 540 C CA . ALA A 1 67 ? 4.595 -5.346 -8.458 1.00 90.19 67 ALA A CA 1
ATOM 541 C C . ALA A 1 67 ? 3.401 -4.381 -8.615 1.00 90.19 67 ALA A C 1
ATOM 543 O O . ALA A 1 67 ? 2.813 -3.969 -7.616 1.00 90.19 67 ALA A O 1
ATOM 544 N N . GLY A 1 68 ? 2.991 -4.084 -9.853 1.00 90.12 68 GLY A N 1
ATOM 545 C CA . GLY A 1 68 ? 1.790 -3.297 -10.145 1.00 90.12 68 GLY A CA 1
ATOM 546 C C . GLY A 1 68 ? 0.512 -3.943 -9.604 1.00 90.12 68 GLY A C 1
ATOM 547 O O . GLY A 1 68 ? -0.259 -3.283 -8.906 1.00 90.12 68 GLY A O 1
ATOM 548 N N . ASP A 1 69 ? 0.322 -5.241 -9.847 1.00 92.75 69 ASP A N 1
ATOM 549 C CA . ASP A 1 69 ? -0.823 -6.001 -9.333 1.00 92.75 69 ASP A CA 1
ATOM 550 C C . ASP A 1 69 ? -0.860 -6.007 -7.800 1.00 92.75 69 ASP A C 1
ATOM 552 O O . ASP A 1 69 ? -1.922 -5.843 -7.194 1.00 92.75 69 ASP A O 1
ATOM 556 N N . LEU A 1 70 ? 0.304 -6.132 -7.154 1.00 92.25 70 LEU A N 1
ATOM 557 C CA . LEU A 1 70 ? 0.423 -6.071 -5.700 1.00 92.25 70 LEU A CA 1
ATOM 558 C C . LEU A 1 70 ? -0.009 -4.700 -5.161 1.00 92.25 70 LEU A C 1
ATOM 560 O O . LEU A 1 70 ? -0.800 -4.632 -4.220 1.00 92.25 70 LEU A O 1
ATOM 564 N N . PHE A 1 71 ? 0.466 -3.605 -5.759 1.00 93.56 71 PHE A N 1
ATOM 565 C CA . PHE A 1 71 ? 0.075 -2.256 -5.346 1.00 93.56 71 PHE A CA 1
ATOM 566 C C . PHE A 1 71 ? -1.414 -1.987 -5.565 1.00 93.56 71 PHE A C 1
ATOM 568 O O . PHE A 1 71 ? -2.061 -1.385 -4.704 1.00 93.56 71 PHE A O 1
ATOM 575 N N . PHE A 1 72 ? -1.984 -2.488 -6.662 1.00 94.25 72 PHE A N 1
ATOM 576 C CA . PHE A 1 72 ? -3.423 -2.423 -6.906 1.00 94.25 72 PHE A CA 1
ATOM 577 C C . PHE A 1 72 ? -4.212 -3.170 -5.845 1.00 94.25 72 PHE A C 1
ATOM 579 O O . PHE A 1 72 ? -5.162 -2.627 -5.278 1.00 94.25 72 PHE A O 1
ATOM 586 N N . LEU A 1 73 ? -3.777 -4.384 -5.520 1.00 95.38 73 LEU A N 1
ATOM 587 C CA . LEU A 1 73 ? -4.402 -5.200 -4.495 1.00 95.38 73 LEU A CA 1
ATOM 588 C C . LEU A 1 73 ? -4.383 -4.500 -3.129 1.00 95.38 73 LEU A C 1
ATOM 590 O O . LEU A 1 73 ? -5.410 -4.486 -2.453 1.00 95.38 73 LEU A O 1
ATOM 594 N N . LEU A 1 74 ? -3.278 -3.851 -2.746 1.00 95.38 74 LEU A N 1
ATOM 595 C CA . LEU A 1 74 ? -3.205 -3.074 -1.500 1.00 95.38 74 LEU A CA 1
ATOM 596 C C . LEU A 1 74 ? -4.253 -1.951 -1.457 1.00 95.38 74 LEU A C 1
ATOM 598 O O . LEU A 1 74 ? -4.945 -1.798 -0.447 1.00 95.38 74 LEU A O 1
ATOM 602 N N . ILE A 1 75 ? -4.420 -1.205 -2.555 1.00 96.94 75 ILE A N 1
ATOM 603 C CA . ILE A 1 75 ? -5.425 -0.134 -2.647 1.00 96.94 75 ILE A CA 1
ATOM 604 C C . ILE A 1 75 ? -6.837 -0.713 -2.534 1.00 96.94 75 ILE A C 1
ATOM 606 O O . ILE A 1 75 ? -7.638 -0.221 -1.737 1.00 96.94 75 ILE A O 1
ATOM 610 N N . VAL A 1 76 ? -7.142 -1.766 -3.297 1.00 97.44 76 VAL A N 1
ATOM 611 C CA . VAL A 1 76 ? -8.467 -2.405 -3.300 1.00 97.44 76 VAL A CA 1
ATOM 612 C C . VAL A 1 76 ? -8.812 -2.954 -1.917 1.00 97.44 76 VAL A C 1
ATOM 614 O O . VAL A 1 76 ? -9.920 -2.728 -1.431 1.00 97.44 76 VAL A O 1
ATOM 617 N N . VAL A 1 77 ? -7.865 -3.617 -1.247 1.00 97.06 77 VAL A N 1
ATOM 618 C CA . VAL A 1 77 ? -8.053 -4.138 0.114 1.00 97.06 77 VAL A CA 1
ATOM 619 C C . VAL A 1 77 ? -8.276 -2.998 1.107 1.00 97.06 77 VAL A C 1
ATOM 621 O O . VAL A 1 77 ? -9.212 -3.064 1.904 1.00 97.06 77 VAL A O 1
ATOM 624 N N . GLY A 1 78 ? -7.480 -1.927 1.046 1.00 96.38 78 GLY A N 1
ATOM 625 C CA . GLY A 1 78 ? -7.675 -0.761 1.907 1.00 96.38 78 GLY A CA 1
ATOM 626 C C . GLY A 1 78 ? -9.045 -0.108 1.698 1.00 96.38 78 GLY A C 1
ATOM 627 O O . GLY A 1 78 ? -9.781 0.124 2.658 1.00 96.38 78 GLY A O 1
ATOM 628 N N . MET A 1 79 ? -9.456 0.101 0.446 1.00 97.12 79 MET A N 1
ATOM 629 C CA . MET A 1 79 ? -10.790 0.615 0.127 1.00 97.12 79 MET A CA 1
ATOM 630 C C . MET A 1 79 ? -11.905 -0.299 0.641 1.00 97.12 79 MET A C 1
ATOM 632 O O . MET A 1 79 ? -12.881 0.184 1.217 1.00 97.12 79 MET A O 1
ATOM 636 N N . PHE A 1 80 ? -11.758 -1.614 0.469 1.00 96.69 80 PHE A N 1
ATOM 637 C CA . PHE A 1 80 ? -12.721 -2.590 0.963 1.00 96.69 80 PHE A CA 1
ATOM 638 C C . PHE A 1 80 ? -12.875 -2.511 2.487 1.00 96.69 80 PHE A C 1
ATOM 640 O O . PHE A 1 80 ? -14.002 -2.482 2.981 1.00 96.69 80 PHE A O 1
ATOM 647 N N . ILE A 1 81 ? -11.770 -2.394 3.233 1.00 95.06 81 ILE A N 1
ATOM 648 C CA . ILE A 1 81 ? -11.806 -2.232 4.693 1.00 95.06 81 ILE A CA 1
ATOM 649 C C . ILE A 1 81 ? -12.546 -0.946 5.080 1.00 95.06 81 ILE A C 1
ATOM 651 O O . ILE A 1 81 ? -13.398 -0.989 5.966 1.00 95.06 81 ILE A O 1
ATOM 655 N N . LEU A 1 82 ? -12.287 0.183 4.408 1.00 94.62 82 LEU A N 1
ATOM 656 C CA . LEU A 1 82 ? -12.989 1.443 4.696 1.00 94.62 82 LEU A CA 1
ATOM 657 C C . LEU A 1 82 ? -14.500 1.332 4.455 1.00 94.62 82 LEU A C 1
ATOM 659 O O . LEU A 1 82 ? -15.295 1.784 5.282 1.00 94.62 82 LEU A O 1
ATOM 663 N N . LEU A 1 83 ? -14.909 0.708 3.348 1.00 94.94 83 LEU A N 1
ATOM 664 C CA . LEU A 1 83 ? -16.323 0.485 3.038 1.00 94.94 83 LEU A CA 1
ATOM 665 C C . LEU A 1 83 ? -16.980 -0.467 4.042 1.00 94.94 83 LEU A C 1
ATOM 667 O O . LEU A 1 83 ? -18.106 -0.224 4.485 1.00 94.94 83 LEU A O 1
ATOM 671 N N . TRP A 1 84 ? -16.268 -1.518 4.442 1.00 94.00 84 TRP A N 1
ATOM 672 C CA . TRP A 1 84 ? -16.736 -2.465 5.444 1.00 94.00 84 TRP A CA 1
ATOM 673 C C . TRP A 1 84 ? -16.939 -1.795 6.804 1.00 94.00 84 TRP A C 1
ATOM 675 O O . TRP A 1 84 ? -18.001 -1.937 7.407 1.00 94.00 84 TRP A O 1
ATOM 685 N N . VAL A 1 85 ? -15.954 -1.012 7.254 1.00 91.25 85 VAL A N 1
ATOM 686 C CA . VAL A 1 85 ? -16.018 -0.261 8.515 1.00 91.25 85 VAL A CA 1
ATOM 687 C C . VAL A 1 85 ? -17.135 0.779 8.491 1.00 91.25 85 VAL A C 1
ATOM 689 O O . VAL A 1 85 ? -17.794 0.967 9.503 1.00 91.25 85 VAL A O 1
ATOM 692 N N . ARG A 1 86 ? -17.396 1.432 7.352 1.00 84.50 86 ARG A N 1
ATOM 693 C CA . ARG A 1 86 ? -18.520 2.374 7.217 1.00 84.50 86 ARG A CA 1
ATOM 694 C C . ARG A 1 86 ? -19.886 1.695 7.370 1.00 84.50 86 ARG A C 1
ATOM 696 O O . ARG A 1 86 ? -20.834 2.339 7.809 1.00 84.50 86 ARG A O 1
ATOM 703 N N . THR A 1 87 ? -20.001 0.441 6.941 1.00 82.38 87 THR A N 1
ATOM 704 C CA . THR A 1 87 ? -21.278 -0.290 6.880 1.00 82.38 87 THR A CA 1
ATOM 705 C C . THR A 1 87 ? -21.620 -0.993 8.205 1.00 82.38 87 THR A C 1
ATOM 707 O O . THR A 1 87 ? -22.738 -1.476 8.373 1.00 82.38 87 THR A O 1
ATOM 710 N N . LYS A 1 88 ? -20.672 -1.065 9.145 1.00 62.78 88 LYS A N 1
ATOM 711 C CA . LYS A 1 88 ? -20.783 -1.742 10.445 1.00 62.78 88 LYS A CA 1
ATOM 712 C C . LYS A 1 88 ? -20.859 -0.739 11.591 1.00 62.78 88 LYS A C 1
ATOM 714 O O . LYS A 1 88 ? -21.592 -1.051 12.555 1.00 62.78 88 LYS A O 1
#